Protein AF-A0A952SJK0-F1 (afdb_monomer_lite)

Radius of gyration: 21.63 Å; chains: 1; bounding box: 42×36×49 Å

Foldseek 3Di:
DDPPDADPVDGDDDDPVRVCVCVVDDDDCVVPDDDDPVCVVPPPDPPPDDDDDDDDDDDPVLVVVLCVVPPDSVVVVVVVVVVVVVD

pLDDT: mean 81.63, std 13.11, range [35.53, 96.5]

Sequence (87 aa):
MTRYRQDPKHPRRLTPTEARRLDAAPLDYSDIPPLGDEFFTEATETWPPMKQQLTIRLDVDVLTWLKASGRGYQTRINRILRAAMES

Structure (mmCIF, N/CA/C/O backbone):
data_AF-A0A952SJK0-F1
#
_entry.id   AF-A0A952SJK0-F1
#
loop_
_atom_site.group_PDB
_atom_site.id
_atom_site.type_symbol
_atom_site.label_atom_id
_atom_site.label_alt_id
_atom_site.label_comp_id
_atom_site.label_asym_id
_atom_site.label_entity_id
_atom_site.label_seq_id
_atom_site.pdbx_PDB_ins_code
_atom_site.Cartn_x
_atom_site.Cartn_y
_atom_site.Cartn_z
_atom_site.occupancy
_atom_site.B_iso_or_equiv
_atom_site.auth_seq_id
_atom_site.auth_comp_id
_atom_site.auth_asym_id
_atom_site.auth_atom_id
_atom_site.pdbx_PDB_model_num
ATOM 1 N N . MET A 1 1 ? 6.840 -13.819 1.602 1.00 35.53 1 MET A N 1
ATOM 2 C CA . MET A 1 1 ? 7.075 -13.040 0.367 1.00 35.53 1 MET A CA 1
ATOM 3 C C . MET A 1 1 ? 8.369 -12.258 0.546 1.00 35.53 1 MET A C 1
ATOM 5 O O . MET A 1 1 ? 8.400 -11.297 1.309 1.00 35.53 1 MET A O 1
ATOM 9 N N . THR A 1 2 ? 9.465 -12.750 -0.027 1.00 39.50 2 THR A N 1
ATOM 10 C CA . THR A 1 2 ? 10.791 -12.126 0.085 1.00 39.50 2 THR A CA 1
ATOM 11 C C . THR A 1 2 ? 10.747 -10.778 -0.626 1.00 39.50 2 THR A C 1
ATOM 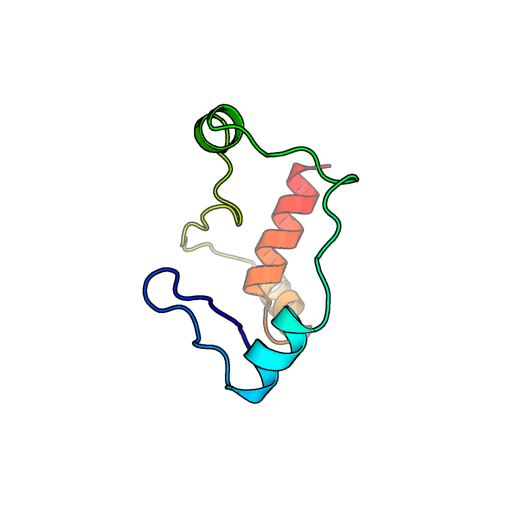13 O O . THR A 1 2 ? 10.450 -10.725 -1.816 1.00 39.50 2 THR A O 1
ATOM 16 N N . ARG A 1 3 ? 10.985 -9.673 0.092 1.00 42.84 3 ARG A N 1
ATOM 17 C CA . ARG A 1 3 ? 11.136 -8.354 -0.538 1.00 42.84 3 ARG A CA 1
ATOM 18 C C . ARG A 1 3 ? 12.459 -8.353 -1.291 1.00 42.84 3 ARG A C 1
ATOM 20 O O . ARG A 1 3 ? 13.498 -8.076 -0.701 1.00 42.84 3 ARG A O 1
ATOM 27 N N . TYR A 1 4 ? 12.419 -8.715 -2.566 1.00 52.72 4 TYR A N 1
ATOM 28 C CA . TYR A 1 4 ? 13.573 -8.601 -3.441 1.00 52.72 4 TYR A CA 1
ATOM 29 C C . TYR A 1 4 ? 13.796 -7.113 -3.732 1.00 52.72 4 TYR A C 1
ATOM 31 O O . TYR A 1 4 ? 13.090 -6.507 -4.533 1.00 52.72 4 TYR A O 1
ATOM 39 N N . ARG A 1 5 ? 14.714 -6.496 -2.987 1.00 55.56 5 ARG A N 1
ATOM 40 C CA . ARG A 1 5 ? 15.223 -5.154 -3.272 1.00 55.56 5 ARG A CA 1
ATOM 41 C C . ARG A 1 5 ? 16.525 -5.356 -4.038 1.00 55.56 5 ARG A C 1
ATOM 43 O O . ARG A 1 5 ? 17.518 -5.736 -3.427 1.00 55.56 5 ARG A O 1
ATOM 50 N N . GLN A 1 6 ? 16.500 -5.170 -5.355 1.00 63.62 6 GLN A N 1
ATOM 51 C CA . GLN A 1 6 ? 17.735 -5.119 -6.134 1.00 63.62 6 GLN A CA 1
ATOM 52 C C . GLN A 1 6 ? 18.524 -3.885 -5.683 1.00 63.62 6 GLN A C 1
ATOM 54 O O . GLN A 1 6 ? 17.972 -2.787 -5.664 1.00 63.62 6 GLN A O 1
ATOM 59 N N . ASP A 1 7 ? 19.774 -4.073 -5.258 1.00 70.88 7 ASP A N 1
ATOM 60 C CA . ASP A 1 7 ? 20.734 -2.978 -5.118 1.00 70.88 7 ASP A CA 1
ATOM 61 C C . ASP A 1 7 ? 21.393 -2.778 -6.491 1.00 70.88 7 ASP A C 1
ATOM 63 O O . ASP A 1 7 ? 22.147 -3.655 -6.921 1.00 70.88 7 ASP A O 1
ATOM 67 N N . PRO A 1 8 ? 21.124 -1.663 -7.196 1.00 71.19 8 PRO A N 1
ATOM 68 C CA . PRO A 1 8 ? 21.696 -1.416 -8.518 1.00 71.19 8 PRO A CA 1
ATOM 69 C C . PRO A 1 8 ? 23.225 -1.338 -8.496 1.00 71.19 8 PRO A C 1
ATOM 71 O O . PRO A 1 8 ? 23.868 -1.620 -9.503 1.00 71.19 8 PRO A O 1
ATOM 74 N N . LYS A 1 9 ? 23.818 -0.958 -7.356 1.00 77.94 9 LYS A N 1
ATOM 75 C CA . LYS A 1 9 ? 25.275 -0.831 -7.205 1.00 77.94 9 LYS A CA 1
ATOM 76 C C . LYS A 1 9 ? 25.945 -2.166 -6.882 1.00 77.94 9 LYS A C 1
ATOM 78 O O . LYS A 1 9 ? 27.136 -2.321 -7.132 1.00 77.94 9 LYS A O 1
ATOM 83 N N . HIS A 1 10 ? 25.184 -3.131 -6.367 1.00 80.88 10 HIS A N 1
ATOM 84 C CA . HIS A 1 10 ? 25.675 -4.460 -6.006 1.00 80.88 10 HIS A CA 1
ATOM 85 C C . HIS A 1 10 ? 24.701 -5.540 -6.492 1.00 80.88 10 HIS A C 1
ATOM 87 O O . HIS A 1 10 ? 24.037 -6.198 -5.682 1.00 80.88 10 HIS A O 1
ATOM 93 N N . PRO A 1 11 ? 24.593 -5.741 -7.818 1.00 81.06 11 PRO A N 1
ATOM 94 C CA . PRO A 1 11 ? 23.730 -6.775 -8.355 1.00 81.06 11 PRO A CA 1
ATOM 95 C C . PRO A 1 11 ? 24.201 -8.152 -7.884 1.00 81.06 11 PRO A C 1
ATOM 97 O O . PRO A 1 11 ? 25.399 -8.427 -7.746 1.00 81.06 11 PRO A O 1
ATOM 100 N N . ARG A 1 12 ? 23.240 -9.050 -7.649 1.00 84.75 12 ARG A N 1
ATOM 101 C CA . ARG A 1 12 ? 23.540 -10.448 -7.338 1.00 84.75 12 ARG A CA 1
ATOM 102 C C . ARG A 1 12 ? 24.357 -11.047 -8.486 1.00 84.75 12 ARG A C 1
ATOM 104 O O . ARG A 1 12 ? 23.934 -11.000 -9.637 1.00 84.75 12 ARG A O 1
ATOM 111 N N . ARG A 1 13 ? 25.482 -11.682 -8.156 1.00 84.75 13 ARG A N 1
ATOM 112 C CA . ARG A 1 13 ? 26.256 -12.474 -9.117 1.00 84.75 13 ARG A CA 1
ATOM 113 C C . ARG A 1 13 ? 25.577 -13.820 -9.366 1.00 84.75 13 ARG A C 1
ATOM 115 O O . ARG A 1 13 ? 25.099 -14.460 -8.426 1.00 84.75 13 ARG A O 1
ATOM 122 N N . LEU A 1 14 ? 25.543 -14.228 -10.631 1.00 85.56 14 LEU A N 1
ATOM 123 C CA . LEU A 1 14 ? 25.056 -15.543 -11.037 1.00 85.56 14 LEU A CA 1
ATOM 124 C C . LEU A 1 14 ? 25.982 -16.638 -10.503 1.00 85.56 14 LEU A C 1
ATOM 126 O O . LEU A 1 14 ? 27.198 -16.449 -10.405 1.00 85.56 14 LEU A O 1
ATOM 130 N N . THR A 1 15 ? 25.411 -17.793 -10.170 1.00 90.19 15 THR A N 1
ATOM 131 C CA . THR A 1 15 ? 26.208 -18.997 -9.921 1.00 90.19 15 THR A CA 1
ATOM 132 C C . THR A 1 15 ? 26.717 -19.581 -11.248 1.00 90.19 15 THR A C 1
ATOM 134 O O . THR A 1 15 ? 26.128 -19.328 -12.303 1.00 90.19 15 THR A O 1
ATOM 137 N N . PRO A 1 16 ? 27.775 -20.413 -11.236 1.00 87.31 16 PRO A N 1
ATOM 138 C CA . PRO A 1 16 ? 28.284 -21.047 -12.457 1.00 87.31 16 PRO A CA 1
ATOM 139 C C . PRO A 1 16 ? 27.232 -21.884 -13.204 1.00 87.31 16 PRO A C 1
ATOM 141 O O . PRO A 1 16 ? 27.233 -21.950 -14.431 1.00 87.31 16 PRO A O 1
ATOM 144 N N . THR A 1 17 ? 26.305 -22.511 -12.475 1.00 87.38 17 THR A N 1
ATOM 145 C CA . THR A 1 17 ? 25.194 -23.277 -13.055 1.00 87.38 17 THR A CA 1
ATOM 146 C C . THR A 1 17 ? 24.126 -22.387 -13.685 1.00 87.38 17 THR A C 1
ATOM 148 O O . THR A 1 17 ? 23.545 -22.779 -14.694 1.00 87.38 17 THR A O 1
ATOM 151 N N . GLU A 1 18 ? 23.866 -21.204 -13.124 1.00 85.56 18 GLU A N 1
ATOM 152 C CA . GLU A 1 18 ? 22.945 -20.215 -13.700 1.00 85.56 18 GLU A CA 1
ATOM 153 C C . GLU A 1 18 ? 23.522 -19.588 -14.975 1.00 85.56 18 GLU A C 1
ATOM 155 O O . GLU A 1 18 ? 22.815 -19.510 -15.976 1.00 85.56 18 GLU A O 1
ATOM 160 N N . ALA A 1 19 ? 24.809 -19.225 -14.973 1.00 84.25 19 ALA A N 1
ATOM 161 C CA . ALA A 1 19 ? 25.490 -18.683 -16.151 1.00 84.25 19 ALA A CA 1
ATOM 162 C C . ALA A 1 19 ? 25.451 -19.666 -17.333 1.00 84.25 19 ALA A C 1
ATOM 164 O O . ALA A 1 19 ? 25.009 -19.317 -18.423 1.00 84.25 19 ALA A O 1
ATOM 165 N N . ARG A 1 20 ? 25.768 -20.944 -17.083 1.00 84.31 20 ARG A N 1
ATOM 166 C CA . ARG A 1 20 ? 25.733 -21.989 -18.118 1.00 84.31 20 ARG A CA 1
ATOM 167 C C . ARG A 1 20 ? 24.347 -22.187 -18.748 1.00 84.31 20 ARG A C 1
ATOM 169 O O . ARG A 1 20 ? 24.262 -22.629 -19.888 1.00 84.31 20 ARG A O 1
ATOM 176 N N . ARG A 1 21 ? 23.259 -21.911 -18.017 1.00 81.88 21 ARG A N 1
ATOM 177 C CA . ARG A 1 21 ? 21.894 -21.979 -18.572 1.00 81.88 21 ARG A CA 1
ATOM 178 C C . ARG A 1 21 ? 21.596 -20.814 -19.506 1.00 81.88 21 ARG A C 1
ATOM 180 O O . ARG A 1 21 ? 20.868 -21.017 -20.468 1.00 81.88 21 ARG A O 1
ATOM 187 N N . LEU A 1 22 ? 22.135 -19.632 -19.216 1.00 78.75 22 LEU A N 1
ATOM 188 C CA . LEU A 1 22 ? 21.971 -18.454 -20.063 1.00 78.75 22 LEU A CA 1
ATOM 189 C C . LEU A 1 22 ? 22.728 -18.616 -21.389 1.00 78.75 22 LEU A C 1
ATOM 191 O O . LEU A 1 22 ? 22.199 -18.264 -22.433 1.00 78.75 22 LEU A O 1
ATOM 195 N N . ASP A 1 23 ? 23.909 -19.238 -21.350 1.00 78.44 23 ASP A N 1
ATOM 196 C CA . ASP A 1 23 ? 24.743 -19.478 -22.538 1.00 78.44 23 ASP A CA 1
ATOM 197 C C . ASP A 1 23 ? 24.247 -20.635 -23.428 1.00 78.44 23 ASP A C 1
ATOM 199 O O . ASP A 1 23 ? 24.787 -20.873 -24.507 1.00 78.44 23 ASP A O 1
ATOM 203 N N . ALA A 1 24 ? 23.247 -21.402 -22.979 1.00 77.12 24 ALA A N 1
ATOM 204 C CA . ALA A 1 24 ? 22.824 -22.627 -23.657 1.00 77.12 24 ALA A CA 1
ATOM 205 C C . ALA A 1 24 ? 22.109 -22.380 -24.999 1.00 77.12 24 ALA A C 1
ATOM 207 O O . ALA A 1 24 ? 22.058 -23.293 -25.824 1.00 77.12 24 ALA A O 1
ATOM 208 N N . ALA A 1 25 ? 21.555 -21.184 -25.221 1.00 81.25 25 ALA A N 1
ATOM 209 C CA . ALA A 1 25 ? 20.905 -20.807 -26.473 1.00 81.25 25 ALA A CA 1
ATOM 210 C C . ALA A 1 25 ? 20.920 -19.279 -26.675 1.00 81.25 25 ALA A C 1
ATOM 212 O O . ALA A 1 25 ? 20.787 -18.542 -25.697 1.00 81.25 25 ALA A O 1
ATOM 213 N N . PRO A 1 26 ? 21.038 -18.789 -27.924 1.00 81.88 26 PRO A N 1
ATOM 214 C CA . PRO A 1 26 ? 20.870 -17.371 -28.215 1.00 81.88 26 PRO A CA 1
ATOM 215 C C . PRO A 1 26 ? 19.426 -16.937 -27.929 1.00 81.88 26 PRO A C 1
ATOM 217 O O . PRO A 1 26 ? 18.475 -17.629 -28.291 1.00 81.88 26 PRO A O 1
ATOM 220 N N . LEU A 1 27 ? 19.277 -15.785 -27.276 1.00 82.81 27 LEU A N 1
ATOM 221 C CA . LEU A 1 27 ? 17.982 -15.147 -27.054 1.00 82.81 27 LEU A CA 1
ATOM 222 C C . LEU A 1 27 ? 17.547 -14.432 -28.339 1.00 82.81 27 LEU A C 1
ATOM 224 O O . LEU A 1 27 ? 18.324 -13.677 -28.925 1.00 82.81 27 LEU A O 1
ATOM 228 N N . ASP A 1 28 ? 16.317 -14.692 -28.773 1.00 85.19 28 ASP A N 1
ATOM 229 C CA . ASP A 1 28 ? 15.670 -13.953 -29.855 1.00 85.19 28 ASP A CA 1
ATOM 230 C C . ASP A 1 28 ? 15.050 -12.670 -29.286 1.00 85.19 28 ASP A C 1
ATOM 232 O O . ASP A 1 28 ? 14.350 -12.717 -28.276 1.00 85.19 28 ASP A O 1
ATOM 236 N N . TYR A 1 29 ? 15.349 -11.539 -29.921 1.00 82.56 29 TYR A N 1
ATOM 237 C CA . TYR A 1 29 ? 14.852 -10.207 -29.559 1.00 82.56 29 TYR A CA 1
ATOM 238 C C . TYR A 1 29 ? 14.083 -9.553 -30.717 1.00 82.56 29 TYR A C 1
ATOM 240 O O . TYR A 1 29 ? 13.836 -8.350 -30.693 1.00 82.56 29 TYR A O 1
ATOM 248 N N . SER A 1 30 ? 13.752 -10.307 -31.771 1.00 87.75 30 SER A N 1
ATOM 249 C CA . SER A 1 30 ? 13.098 -9.773 -32.974 1.00 87.75 30 SER A CA 1
ATOM 250 C C . SER A 1 30 ? 11.707 -9.177 -32.715 1.00 87.75 30 SER A C 1
ATOM 252 O O . SER A 1 30 ? 11.242 -8.344 -33.493 1.00 87.75 30 SER A O 1
ATOM 254 N N . ASP A 1 31 ? 11.066 -9.561 -31.613 1.00 88.94 31 ASP A N 1
ATOM 255 C CA . ASP A 1 31 ? 9.761 -9.090 -31.151 1.00 88.94 31 ASP A CA 1
ATOM 256 C C . ASP A 1 31 ? 9.826 -7.822 -30.282 1.00 88.94 31 ASP A C 1
ATOM 258 O O . ASP A 1 31 ? 8.797 -7.179 -30.059 1.00 88.94 31 ASP A O 1
ATOM 262 N N . ILE A 1 32 ? 11.014 -7.437 -29.803 1.00 86.75 32 ILE A N 1
ATOM 263 C CA . ILE A 1 32 ? 11.197 -6.321 -28.869 1.00 86.75 32 ILE A CA 1
ATOM 264 C C . ILE A 1 32 ? 12.087 -5.256 -29.525 1.00 86.75 32 ILE A C 1
ATOM 266 O O . ILE A 1 32 ? 13.300 -5.450 -29.639 1.00 86.75 32 ILE A O 1
ATOM 270 N N . PRO A 1 33 ? 11.531 -4.102 -29.942 1.00 81.88 33 PRO A N 1
ATOM 271 C CA . PRO A 1 33 ? 12.339 -3.036 -30.519 1.00 81.88 33 PRO A CA 1
ATOM 272 C C . PRO A 1 33 ? 13.343 -2.491 -29.486 1.00 81.88 33 PRO A C 1
ATOM 274 O O . PRO A 1 33 ? 13.017 -2.398 -28.298 1.00 81.88 33 PRO A O 1
ATOM 277 N N . PRO A 1 34 ? 14.559 -2.102 -29.910 1.00 80.75 34 PRO A N 1
ATOM 278 C CA . PRO A 1 34 ? 15.542 -1.521 -29.008 1.00 80.75 34 PRO A CA 1
ATOM 279 C C . PRO A 1 34 ? 15.035 -0.183 -28.457 1.00 80.75 34 PRO A C 1
ATOM 281 O O . PRO A 1 34 ? 14.564 0.674 -29.204 1.00 80.75 34 PRO A O 1
ATOM 284 N N . LEU A 1 35 ? 15.151 0.006 -27.141 1.00 83.31 35 LEU A N 1
ATOM 285 C CA . LEU A 1 35 ? 14.860 1.286 -26.498 1.00 83.31 35 LEU A CA 1
ATOM 286 C C . LEU A 1 35 ? 15.998 2.266 -26.814 1.00 83.31 35 LEU A C 1
ATOM 288 O O . LEU A 1 35 ? 17.150 1.998 -26.477 1.00 83.31 35 LEU A O 1
ATOM 292 N N . GLY A 1 36 ? 15.678 3.386 -27.463 1.00 83.12 36 GLY A N 1
ATOM 293 C CA . GLY A 1 36 ? 16.631 4.469 -27.716 1.00 83.12 36 GLY A CA 1
ATOM 294 C C . GLY A 1 36 ? 16.867 5.354 -26.488 1.00 83.12 36 GLY A C 1
ATOM 295 O O . GLY A 1 36 ? 16.093 5.326 -25.530 1.00 83.12 36 GLY A O 1
ATOM 296 N N . ASP A 1 37 ? 17.905 6.189 -26.538 1.00 79.56 37 ASP A N 1
ATOM 297 C CA . ASP A 1 37 ? 18.259 7.121 -25.452 1.00 79.56 37 ASP A CA 1
ATOM 298 C C . ASP A 1 37 ? 17.126 8.115 -25.118 1.00 79.56 37 ASP A C 1
ATOM 300 O O . ASP A 1 37 ? 16.988 8.566 -23.977 1.00 79.56 37 ASP A O 1
ATOM 304 N N . GLU A 1 38 ? 16.266 8.410 -26.097 1.00 79.94 38 GLU A N 1
ATOM 305 C CA . GLU A 1 38 ? 15.077 9.256 -25.941 1.00 79.94 38 GLU A CA 1
ATOM 306 C C . GLU A 1 38 ? 14.106 8.687 -24.898 1.00 79.94 38 GLU A C 1
ATOM 308 O O . GLU A 1 38 ? 13.633 9.424 -24.035 1.00 79.94 38 GLU A O 1
ATOM 313 N N . PHE A 1 39 ? 13.912 7.361 -24.871 1.00 76.69 39 PHE A N 1
ATOM 314 C CA . PHE A 1 39 ? 13.062 6.697 -23.878 1.00 76.69 39 PHE A CA 1
ATOM 315 C C . PHE A 1 39 ? 13.545 6.969 -22.449 1.00 76.69 39 PHE A C 1
ATOM 317 O O . PHE A 1 39 ? 12.747 7.271 -21.567 1.00 76.69 39 PHE A O 1
ATOM 324 N N . PHE A 1 40 ? 14.857 6.887 -22.207 1.00 72.56 40 PHE A N 1
ATOM 325 C CA . PHE A 1 40 ? 15.433 7.116 -20.878 1.00 72.56 40 PHE A CA 1
ATOM 326 C C . PHE A 1 40 ? 15.445 8.595 -20.485 1.00 72.56 40 PHE A C 1
ATOM 328 O O . PHE A 1 40 ? 15.442 8.907 -19.295 1.00 72.56 40 PHE A O 1
ATOM 335 N N . THR A 1 41 ? 15.442 9.491 -21.471 1.00 74.31 41 THR A N 1
ATOM 336 C CA . THR A 1 41 ? 15.374 10.940 -21.256 1.00 74.31 41 THR A CA 1
ATOM 337 C C . THR A 1 41 ? 13.952 11.378 -20.904 1.00 74.31 41 THR A C 1
ATOM 339 O O . THR A 1 41 ? 13.763 12.218 -20.024 1.00 74.31 41 THR A O 1
ATOM 342 N N . GLU A 1 42 ? 12.947 10.782 -21.547 1.00 69.88 42 GLU A N 1
ATOM 343 C CA . GLU A 1 42 ? 11.530 11.053 -21.288 1.00 69.88 42 GLU A CA 1
ATOM 344 C C . GLU A 1 42 ? 10.970 10.275 -20.095 1.00 69.88 42 GLU A C 1
ATOM 346 O O . GLU A 1 42 ? 9.949 10.680 -19.534 1.00 69.88 42 GLU A O 1
ATOM 351 N N . ALA A 1 43 ? 11.635 9.192 -19.673 1.00 66.31 43 ALA A N 1
ATOM 352 C CA . ALA A 1 43 ? 11.271 8.388 -18.510 1.00 66.31 43 ALA A CA 1
ATOM 353 C C . ALA A 1 43 ? 11.339 9.218 -17.213 1.00 66.31 43 ALA A C 1
ATOM 355 O O . ALA A 1 43 ? 12.301 9.188 -16.447 1.00 66.31 43 ALA A O 1
ATOM 356 N N . THR A 1 44 ? 10.269 9.965 -16.957 1.00 59.56 44 THR A N 1
ATOM 357 C CA . THR A 1 44 ? 10.095 10.864 -15.809 1.00 59.56 44 THR A CA 1
ATOM 358 C C . THR A 1 44 ? 9.350 10.192 -14.657 1.00 59.56 44 THR A C 1
ATOM 360 O O . THR A 1 44 ? 9.356 10.690 -13.527 1.00 59.56 44 THR A O 1
ATOM 363 N N . GLU A 1 45 ? 8.720 9.042 -14.901 1.00 58.88 45 GLU A N 1
ATOM 364 C CA . GLU A 1 45 ? 7.940 8.336 -13.893 1.00 58.88 45 GL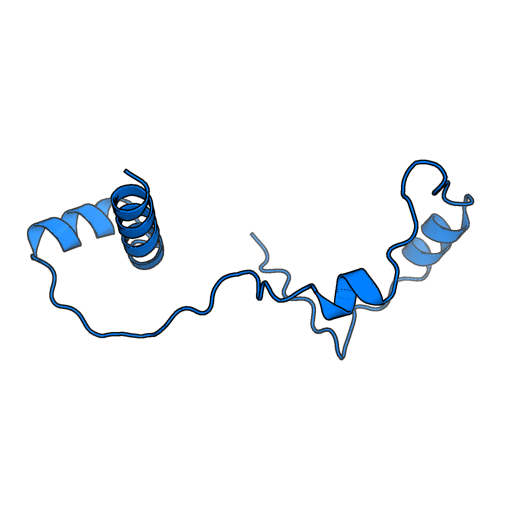U A CA 1
ATOM 365 C C . GLU A 1 45 ? 8.842 7.573 -12.920 1.00 58.88 45 GLU A C 1
ATOM 367 O O . GLU A 1 45 ? 9.240 6.426 -13.123 1.00 58.88 45 GLU A O 1
ATOM 372 N N . THR A 1 46 ? 9.124 8.209 -11.786 1.00 59.59 46 THR A N 1
ATOM 373 C CA . THR A 1 46 ? 9.621 7.508 -10.602 1.00 59.59 46 THR A CA 1
ATOM 374 C C . THR A 1 46 ? 8.508 6.617 -10.049 1.00 59.59 46 THR A C 1
ATOM 376 O O . THR A 1 46 ? 7.699 7.019 -9.212 1.00 59.59 46 THR A O 1
ATOM 379 N N . TRP A 1 47 ? 8.452 5.379 -10.541 1.00 55.78 47 TRP A N 1
ATOM 380 C CA . TRP A 1 47 ? 7.577 4.343 -10.006 1.00 55.78 47 TRP A CA 1
ATOM 381 C C . TRP A 1 47 ? 8.318 3.495 -8.957 1.00 55.78 47 TRP A C 1
ATOM 383 O O . TRP A 1 47 ? 9.408 2.988 -9.228 1.00 55.78 47 TRP A O 1
ATOM 393 N N . PRO A 1 48 ? 7.747 3.280 -7.756 1.00 66.25 48 PRO A N 1
ATOM 394 C CA . PRO A 1 48 ? 6.447 3.760 -7.292 1.00 66.25 48 PRO A CA 1
ATOM 395 C C . PRO A 1 48 ? 6.474 5.245 -6.889 1.00 66.25 48 PRO A C 1
ATOM 397 O O . PRO A 1 48 ? 7.510 5.717 -6.417 1.00 66.25 48 PRO A O 1
ATOM 400 N N . PRO A 1 49 ? 5.323 5.946 -6.948 1.00 72.56 49 PRO A N 1
ATOM 401 C CA . PRO A 1 49 ? 5.230 7.348 -6.565 1.00 72.56 49 PRO A CA 1
ATOM 402 C C . PRO A 1 49 ? 5.784 7.572 -5.159 1.00 72.56 49 PRO A C 1
ATOM 404 O O . PRO A 1 49 ? 5.534 6.779 -4.232 1.00 72.56 49 PRO A O 1
ATOM 407 N N . MET A 1 50 ? 6.524 8.671 -5.006 1.00 80.81 50 MET A N 1
ATOM 408 C CA . MET A 1 50 ? 7.093 9.081 -3.727 1.00 80.81 50 MET A CA 1
ATOM 409 C C . MET A 1 50 ? 5.978 9.231 -2.690 1.00 80.81 50 MET A C 1
ATOM 411 O O . MET A 1 50 ? 5.002 9.952 -2.888 1.00 80.81 50 MET A O 1
ATOM 415 N N . LYS A 1 51 ? 6.115 8.523 -1.566 1.00 84.25 51 LYS A N 1
ATOM 416 C CA . LYS A 1 51 ? 5.187 8.636 -0.437 1.00 84.25 51 LYS A CA 1
ATOM 417 C C . LYS A 1 51 ? 5.726 9.679 0.528 1.00 84.25 51 LYS A C 1
ATOM 419 O O . LYS A 1 51 ? 6.867 9.564 0.966 1.00 84.25 51 LYS A O 1
ATOM 424 N N . GLN A 1 52 ? 4.900 10.651 0.891 1.00 86.06 52 GLN A N 1
ATOM 425 C CA . GLN A 1 52 ? 5.222 11.607 1.944 1.00 86.06 52 GLN A CA 1
ATOM 426 C C . GLN A 1 52 ? 4.680 11.097 3.282 1.00 86.06 52 GLN A C 1
ATOM 428 O O . GLN A 1 52 ? 3.538 10.644 3.369 1.00 86.06 52 GLN A O 1
ATOM 433 N N . GLN A 1 53 ? 5.515 11.134 4.321 1.00 88.81 53 GLN A N 1
ATOM 434 C CA . GLN A 1 53 ? 5.084 10.816 5.678 1.00 88.81 53 GLN A CA 1
ATOM 435 C C . GLN A 1 53 ? 4.384 12.037 6.273 1.00 88.81 53 GLN A C 1
ATOM 437 O O . GLN A 1 53 ? 4.969 13.113 6.355 1.00 88.81 53 GLN A O 1
ATOM 442 N N . LEU A 1 54 ? 3.143 11.851 6.707 1.00 88.88 54 LEU A N 1
ATOM 443 C CA . LEU A 1 54 ? 2.319 12.892 7.309 1.00 88.88 54 LEU A CA 1
ATOM 444 C C . LEU A 1 54 ? 1.546 12.330 8.504 1.00 88.88 54 LEU A C 1
ATOM 446 O O . LEU A 1 54 ? 1.212 11.143 8.537 1.00 88.88 54 LEU A O 1
ATOM 450 N N . THR A 1 55 ? 1.263 13.188 9.483 1.00 92.12 55 THR A N 1
ATOM 451 C CA . THR A 1 55 ? 0.476 12.838 10.671 1.00 92.12 55 THR A CA 1
ATOM 452 C C . THR A 1 55 ? -0.943 13.363 10.496 1.00 92.12 55 THR A C 1
ATOM 454 O O . THR A 1 55 ? -1.148 14.572 10.440 1.00 92.12 55 THR A O 1
ATOM 457 N N . ILE A 1 56 ? -1.924 12.462 10.433 1.00 90.94 56 ILE A N 1
ATOM 458 C CA . ILE A 1 56 ? -3.356 12.793 10.356 1.00 90.94 56 ILE A CA 1
ATOM 459 C C . ILE A 1 56 ? -4.114 12.203 11.538 1.00 90.94 56 ILE A C 1
ATOM 461 O O . ILE A 1 56 ? -3.706 11.192 12.113 1.00 90.94 56 ILE A O 1
ATOM 465 N N . ARG A 1 57 ? -5.239 12.832 11.878 1.00 93.75 57 ARG A N 1
ATOM 466 C CA . ARG A 1 57 ? -6.223 12.276 12.807 1.00 93.75 57 ARG A CA 1
ATOM 467 C C . ARG A 1 57 ? -7.292 11.544 12.000 1.00 93.75 57 ARG A C 1
ATOM 469 O O . ARG A 1 57 ? -7.739 12.052 10.980 1.00 93.75 57 ARG A O 1
ATOM 476 N N . LEU A 1 58 ? -7.652 10.352 12.456 1.00 92.19 58 LEU A N 1
ATOM 477 C CA . LEU A 1 58 ? -8.738 9.539 11.920 1.00 92.19 58 LEU A CA 1
ATOM 478 C C . LEU A 1 58 ? -9.666 9.190 13.076 1.00 92.19 58 LEU A C 1
ATOM 480 O O . LEU A 1 58 ? -9.189 9.022 14.204 1.00 92.19 58 LEU A O 1
ATOM 484 N N . ASP A 1 59 ? -10.951 9.042 12.781 1.00 96.38 59 ASP A N 1
ATOM 485 C CA . ASP A 1 59 ? -11.920 8.596 13.772 1.00 96.38 59 ASP A CA 1
ATOM 486 C C . ASP A 1 59 ? -11.581 7.189 14.284 1.00 96.38 59 ASP A C 1
ATOM 488 O O . ASP A 1 59 ? -10.960 6.356 13.605 1.00 96.38 59 ASP A O 1
ATOM 492 N N . VAL A 1 60 ? -11.938 6.943 15.545 1.00 96.44 60 VAL A N 1
ATOM 493 C CA . VAL A 1 60 ? -11.540 5.732 16.278 1.00 96.44 60 VAL A CA 1
ATOM 494 C C . VAL A 1 60 ? -12.148 4.477 15.652 1.00 96.44 60 VAL A C 1
ATOM 496 O O . VAL A 1 60 ? -11.481 3.443 15.551 1.00 96.44 60 VAL A O 1
ATOM 499 N N . ASP A 1 61 ? -13.395 4.564 15.209 1.00 96.50 61 ASP A N 1
ATOM 500 C CA . ASP A 1 61 ? -14.134 3.504 14.528 1.00 96.50 61 ASP A CA 1
ATOM 501 C C . ASP A 1 61 ? -13.520 3.168 13.159 1.00 96.50 61 ASP A C 1
ATOM 503 O O . ASP A 1 61 ? -13.251 1.996 12.882 1.00 96.50 61 ASP A O 1
ATOM 507 N N . VAL A 1 62 ? -13.173 4.179 12.357 1.00 94.12 62 VAL A N 1
ATOM 508 C CA . VAL A 1 62 ? -12.494 4.016 11.063 1.00 94.12 62 VAL A CA 1
ATOM 509 C C . VAL A 1 62 ? -11.143 3.328 11.250 1.00 94.12 62 VAL A C 1
ATOM 511 O O . VAL A 1 62 ? -10.818 2.369 10.541 1.00 94.12 62 VAL A O 1
ATOM 514 N N . LEU A 1 63 ? -10.354 3.766 12.236 1.00 93.75 63 LEU A N 1
ATOM 515 C CA . LEU A 1 63 ? -9.067 3.140 12.538 1.00 93.75 63 LEU A CA 1
ATOM 516 C C . LEU A 1 63 ? -9.234 1.688 13.008 1.00 93.75 63 LEU A C 1
ATOM 518 O O . LEU A 1 63 ? -8.417 0.830 12.659 1.00 93.75 63 LEU A O 1
ATOM 522 N N . THR A 1 64 ? -10.279 1.411 13.785 1.00 95.19 64 THR A N 1
ATOM 523 C CA . THR A 1 64 ? -10.591 0.068 14.287 1.00 95.19 64 THR A CA 1
ATOM 524 C C . THR A 1 64 ? -10.976 -0.861 13.141 1.00 95.19 64 THR A C 1
ATOM 526 O O . THR A 1 64 ? -10.394 -1.939 13.008 1.00 95.19 64 THR A O 1
ATOM 529 N N . TRP A 1 65 ? -11.859 -0.414 12.247 1.00 94.69 65 TRP A N 1
ATOM 530 C CA . TRP A 1 65 ? -12.249 -1.149 11.044 1.00 94.69 65 TRP A CA 1
ATOM 531 C C . TRP A 1 65 ? -11.052 -1.433 10.120 1.00 94.69 65 TRP A C 1
ATOM 533 O O . TRP A 1 65 ? -10.846 -2.570 9.685 1.00 94.69 65 TRP A O 1
ATOM 543 N N . LEU A 1 66 ? -10.192 -0.437 9.885 1.00 93.88 66 LEU A N 1
ATOM 544 C CA . LEU A 1 66 ? -8.987 -0.595 9.064 1.00 93.88 66 LEU A CA 1
ATOM 545 C C . LEU A 1 66 ? -8.000 -1.614 9.653 1.00 93.88 66 LEU A C 1
ATOM 547 O O . LEU A 1 66 ? -7.395 -2.394 8.907 1.00 93.88 66 LEU A O 1
ATOM 551 N N . LYS A 1 67 ? -7.829 -1.613 10.981 1.00 93.38 67 LYS A N 1
ATOM 552 C CA . LYS A 1 67 ? -6.962 -2.560 11.699 1.00 93.38 67 LYS A CA 1
ATOM 553 C C . LYS A 1 67 ? -7.560 -3.964 11.786 1.00 93.38 67 LYS A C 1
ATOM 555 O O . LYS A 1 67 ? -6.790 -4.924 11.819 1.00 93.38 67 LYS A O 1
ATOM 560 N N . ALA A 1 68 ? -8.888 -4.101 11.780 1.00 93.81 68 ALA A N 1
ATOM 561 C CA . ALA A 1 68 ? -9.570 -5.393 11.874 1.00 93.81 68 ALA A CA 1
ATOM 562 C C . ALA A 1 68 ? -9.168 -6.354 10.742 1.00 93.81 68 ALA A C 1
ATOM 564 O O . ALA A 1 68 ? -9.046 -7.554 10.959 1.00 93.81 68 ALA A O 1
ATOM 565 N N . SER A 1 69 ? -8.860 -5.833 9.550 1.00 85.44 69 SER A N 1
ATOM 566 C CA . SER A 1 69 ? -8.367 -6.637 8.419 1.00 85.44 69 SER A CA 1
ATOM 567 C C . SER A 1 69 ? -6.832 -6.798 8.389 1.00 85.44 69 SER A C 1
ATOM 569 O O . SER A 1 69 ? -6.231 -6.986 7.328 1.00 85.44 69 SER A O 1
ATOM 571 N N . GLY A 1 70 ? -6.180 -6.718 9.553 1.00 87.19 70 GLY A N 1
ATOM 572 C CA . GLY A 1 70 ? -4.800 -7.151 9.779 1.00 87.19 70 GLY A CA 1
ATOM 573 C C . GLY A 1 70 ? -3.701 -6.164 9.366 1.00 87.19 70 GLY A C 1
ATOM 574 O O . GLY A 1 70 ? -3.903 -4.957 9.209 1.00 87.19 70 GLY A O 1
ATOM 575 N N . ARG A 1 71 ? -2.477 -6.694 9.217 1.00 87.75 71 ARG A N 1
ATOM 576 C CA . ARG A 1 71 ? -1.279 -5.915 8.858 1.00 87.75 71 ARG A CA 1
ATOM 577 C C . ARG A 1 71 ? -1.486 -5.193 7.519 1.00 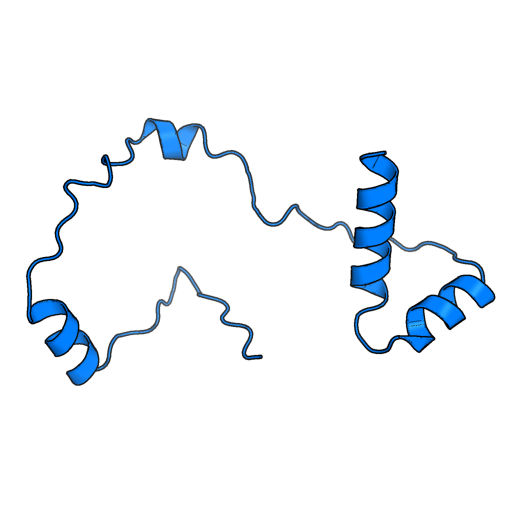87.75 71 ARG A C 1
ATOM 579 O O . ARG A 1 71 ? -2.019 -5.762 6.574 1.00 87.75 71 ARG A O 1
ATOM 586 N N . GLY A 1 72 ? -0.997 -3.954 7.424 1.00 89.06 72 GLY A N 1
ATOM 587 C CA . GLY A 1 72 ? -1.033 -3.169 6.182 1.00 89.06 72 GLY A CA 1
ATOM 588 C C . GLY A 1 72 ? -2.151 -2.128 6.103 1.00 89.06 72 GLY A C 1
ATOM 589 O O . GLY A 1 72 ? -2.369 -1.564 5.034 1.00 89.06 72 GLY A O 1
ATOM 590 N N . TYR A 1 73 ? -2.825 -1.825 7.217 1.00 92.19 73 TYR A N 1
ATOM 591 C CA . TYR A 1 73 ? -3.876 -0.803 7.267 1.00 92.19 73 TYR A CA 1
ATOM 592 C C . TYR A 1 73 ? -3.425 0.564 6.704 1.00 92.19 73 TYR A C 1
ATOM 594 O O . TYR A 1 73 ? -4.177 1.187 5.969 1.00 92.19 73 TYR A O 1
ATOM 602 N N . GLN A 1 74 ? -2.172 0.986 6.929 1.00 89.06 74 GLN A N 1
ATOM 603 C CA . GLN A 1 74 ? -1.610 2.223 6.351 1.00 89.06 74 GLN A CA 1
ATOM 604 C C . GLN A 1 74 ? -1.554 2.199 4.816 1.00 89.06 74 GLN A C 1
ATOM 606 O O . GLN A 1 74 ? -1.877 3.180 4.153 1.00 89.06 74 GLN A O 1
ATOM 611 N N . THR A 1 75 ? -1.180 1.062 4.226 1.00 90.06 75 THR A N 1
ATOM 612 C CA . THR A 1 75 ? -1.201 0.886 2.766 1.00 90.06 75 THR A CA 1
ATOM 613 C C . THR A 1 75 ? -2.632 0.908 2.236 1.00 90.06 75 THR A C 1
ATOM 615 O O . THR A 1 75 ? -2.888 1.448 1.162 1.00 90.06 75 THR A O 1
ATOM 618 N N . ARG A 1 76 ? -3.570 0.354 3.010 1.00 91.62 76 ARG A N 1
ATOM 619 C CA . ARG A 1 76 ? -4.993 0.322 2.670 1.00 91.62 76 ARG A CA 1
ATOM 620 C C . ARG A 1 76 ? -5.624 1.715 2.696 1.00 91.62 76 ARG A C 1
ATOM 622 O O . ARG A 1 76 ? -6.384 2.008 1.783 1.00 91.62 76 ARG A O 1
ATOM 629 N N . ILE A 1 77 ? -5.240 2.571 3.650 1.00 92.75 77 ILE A N 1
ATOM 630 C CA . ILE A 1 77 ? -5.621 3.996 3.676 1.00 92.75 77 ILE A CA 1
ATOM 631 C C . ILE A 1 77 ? -5.261 4.652 2.342 1.00 92.75 77 ILE A C 1
ATOM 633 O O . ILE A 1 77 ? -6.134 5.173 1.660 1.00 92.75 77 ILE A O 1
ATOM 637 N N . ASN A 1 78 ? -3.998 4.549 1.919 1.00 91.00 78 ASN A N 1
ATOM 638 C CA . ASN A 1 78 ? -3.558 5.157 0.663 1.00 91.00 78 ASN A CA 1
ATOM 639 C C . ASN A 1 78 ? -4.314 4.606 -0.561 1.00 91.00 78 ASN A C 1
ATOM 641 O O . ASN A 1 78 ? -4.611 5.353 -1.485 1.00 91.00 78 ASN A O 1
ATOM 645 N N . ARG A 1 79 ? -4.649 3.309 -0.571 1.00 91.00 79 ARG A N 1
ATOM 646 C CA . ARG A 1 79 ? -5.439 2.699 -1.653 1.00 91.00 79 ARG A CA 1
ATOM 647 C C . ARG A 1 79 ? -6.870 3.241 -1.710 1.00 91.00 79 ARG A C 1
ATOM 649 O O . ARG A 1 79 ? -7.361 3.491 -2.801 1.00 91.00 79 ARG A O 1
ATOM 656 N N . ILE A 1 80 ? -7.524 3.405 -0.559 1.00 92.75 80 ILE A N 1
ATOM 657 C CA . ILE A 1 80 ? -8.881 3.969 -0.479 1.00 92.75 80 ILE A CA 1
ATOM 658 C C . ILE A 1 80 ? -8.876 5.415 -0.982 1.00 92.75 80 ILE A C 1
ATOM 660 O O . ILE A 1 80 ? -9.714 5.773 -1.798 1.00 92.75 80 ILE A O 1
ATOM 664 N N . LEU A 1 81 ? -7.896 6.216 -0.550 1.00 92.06 81 LEU A N 1
ATOM 665 C CA . LEU A 1 81 ? -7.763 7.606 -0.988 1.00 92.06 81 LEU A CA 1
ATOM 666 C C . LEU A 1 81 ? -7.535 7.715 -2.502 1.00 92.06 81 LEU A C 1
ATOM 668 O O . LEU A 1 81 ? -8.161 8.548 -3.139 1.00 92.06 81 LEU A O 1
ATOM 672 N N . ARG A 1 82 ? -6.699 6.845 -3.089 1.00 91.25 82 ARG A N 1
ATOM 673 C CA . ARG A 1 82 ? -6.506 6.775 -4.551 1.00 91.25 82 ARG A CA 1
ATOM 674 C C . ARG A 1 82 ? -7.809 6.474 -5.287 1.00 91.25 82 ARG A C 1
ATOM 676 O O . ARG A 1 82 ? -8.168 7.213 -6.190 1.00 91.25 82 ARG A O 1
ATOM 683 N N . ALA A 1 83 ? -8.533 5.442 -4.852 1.00 92.56 83 ALA A N 1
ATOM 684 C CA . ALA A 1 83 ? -9.798 5.061 -5.475 1.00 92.56 83 ALA A CA 1
ATOM 685 C C . ALA A 1 83 ? -10.849 6.184 -5.412 1.00 92.56 83 ALA A C 1
ATOM 687 O O . ALA A 1 83 ? -11.612 6.341 -6.352 1.00 92.56 83 ALA A O 1
ATOM 688 N N . ALA A 1 84 ? -10.863 6.973 -4.332 1.00 93.12 84 ALA A N 1
ATOM 689 C CA . ALA A 1 84 ? -11.752 8.127 -4.188 1.00 93.12 84 ALA A CA 1
ATOM 690 C C . ALA A 1 84 ? -11.307 9.364 -4.995 1.00 93.12 84 ALA A C 1
ATOM 692 O O . ALA A 1 84 ? -12.119 10.240 -5.254 1.00 93.12 84 ALA A O 1
ATOM 693 N N . MET A 1 85 ? -10.024 9.477 -5.358 1.00 92.56 85 MET A N 1
ATOM 694 C CA . MET A 1 85 ? -9.536 10.544 -6.244 1.00 92.56 85 MET A CA 1
ATOM 695 C C . MET A 1 85 ? -9.834 10.262 -7.721 1.00 92.56 85 MET A C 1
ATOM 697 O O . MET A 1 85 ? -9.919 11.195 -8.510 1.00 92.56 85 MET A O 1
ATOM 701 N N . GLU A 1 86 ? -9.907 8.984 -8.091 1.00 87.75 86 GLU A N 1
ATOM 702 C CA . GLU A 1 86 ? -10.120 8.512 -9.466 1.00 87.75 86 GLU A CA 1
ATOM 703 C C . GLU A 1 86 ? -11.612 8.319 -9.813 1.00 87.75 86 GLU A C 1
ATOM 705 O O . GLU A 1 86 ? -11.927 7.989 -10.955 1.00 87.75 86 GLU A O 1
ATOM 710 N N . SER A 1 87 ? -12.514 8.509 -8.841 1.00 66.50 87 SER A N 1
ATOM 711 C CA . SER A 1 87 ? -13.979 8.467 -8.989 1.00 66.50 87 SER A CA 1
ATOM 712 C C . SER A 1 87 ? -14.574 9.847 -9.226 1.00 66.50 87 SER A C 1
ATOM 714 O O . SER A 1 87 ? -15.451 9.961 -10.108 1.00 66.50 87 SER A O 1
#

Secondary st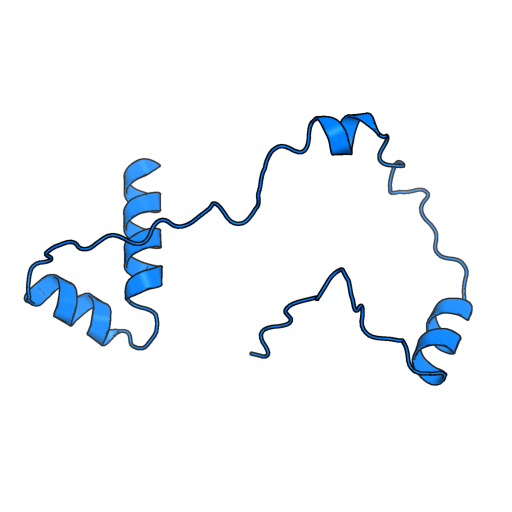ructure (DSSP, 8-state):
-------TTSPPPPPHHHHHHHTTSPPP-TTSPPPPHHHHHH----SSPPPPP------HHHHHHHHHT-TTHHHHHHHHHHHHH--

=== Feature glossary ===
Reading guide. The protein is described through the following features:

Foldseek 3Di. A 3Di character summarizes, for each residue, the relative orientation of the Cα frame of its nearest spatial neighbor. Because it encodes fold topology rather than chemistry, 3Di alignments detect remote structural similarity that sequence alignment misses.

Contact-map, Ramachandran, and PAE plots. Plot images: a contact map (which residues are close in 3D, as an N×N binary image), a Ramachandran scatter (backbone torsion angles, revealing secondary-structure composition at a glance), and — for AlphaFold structures — a PAE heatmap (pairwise prediction confidence).

Radius of gyration, Cα contacts, bounding box. Radius of gyration (Rg) is the root-mean-square distance of Cα atoms from their centroid — a single number for overall size and compactness. A globular domain of N residues has Rg ≈ 2.2·N^0.38 Å; an extended or disordered chain has a much larger Rg. The Cα contact count is the number of residue pairs whose Cα atoms are within 8 Å and are more than four positions apart in sequence — a standard proxy for tertiary packing density. The bounding box is the smallest axis-aligned box enclosing all Cα atoms.

Secondary structure (8-state, DSSP). Eight-state secondary structure (DSSP): H is the canonical α-helix, G the tighter 3₁₀-helix, I the wider π-helix; E/B are β-structure, T and S are turns and bends, and '-' is everything else. DSSP derives these from the pattern of main-chain N–H···O=C hydrogen bonds, not from the sequence.

B-factor. B-factor (Debye–Waller factor) reflects atomic displacement in the crystal lattice. It is an experimental observable (units Å²), not a prediction; low values mean the atom is pinned down, high values mean it moves or is heterogeneous across the crystal.

pLDDT. pLDDT is the predicted lDDT-Cα score: AlphaFold's confidence that the local environment of each residue (all inter-atomic distances within 15 Å) is correctly placed. It is a per-residue number between 0 and 100, with higher meaning more reliable.

Nearest PDB structures. Nearest PDB neighbors are the top structural matches found by Foldseek when searching this structure against the entire Protein Data Bank. Each hit reports a TM-score (0 to 1; >0.5 almost always implies the same fold) and an E-value. These are *structural* homologs — they may share no detectable sequence similarity.

Solvent-accessible surface area. Accessible surface area quantifies burial. A residue with SASA ne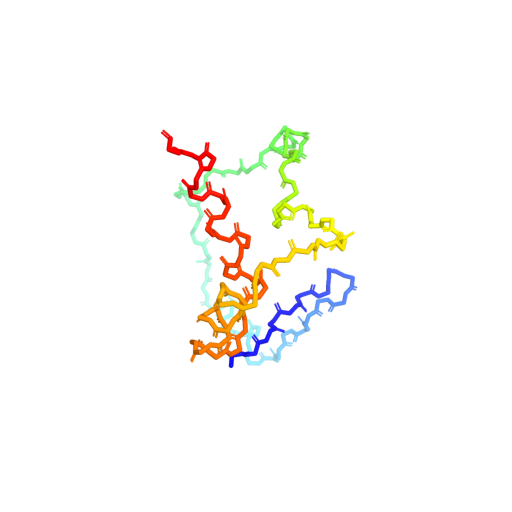ar zero is packed into the hydrophobic core; one with SASA >100 Å² sits on the surface. Computed here via the Shrake–Rupley numerical algorithm with a 1.4 Å probe.

Rendered structure images. Structure images are PyMOL renders from six orthogonal camera directions. Cartoon representation draws helices as coils and strands as arrows; sticks shows the backbone as bonds; surface shows the solvent-excluded envelope. Rainbow coloring maps sequence position to hue (blue→red, N→C); chain coloring assi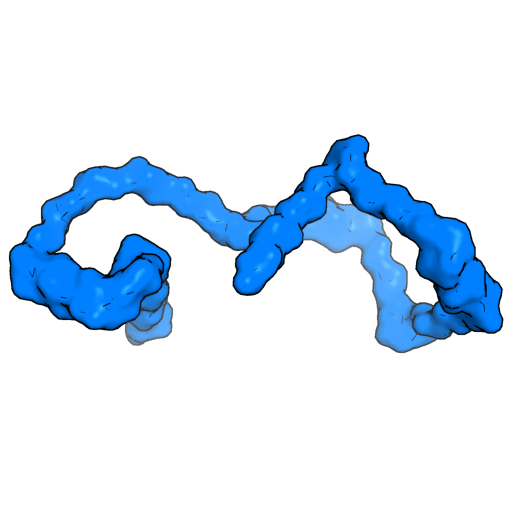gns a distinct color per polypeptide.

Backbone torsions (φ/ψ). φ (phi) and ψ (psi) are the two rotatable backbone dihedrals per residue: φ is the C(i-1)–N–Cα–C torsion, ψ is the N–Cα–C–N(i+1) torsion, both in degrees on (−180°, 180°]. α-helical residues cluster near (−60°, −45°); β-strand residues near (−120°, +130°). A Ramachandran plot is simply a scatter of (φ, ψ) for every residue.

Predicted aligned error. Predicted Aligned Error (PAE) is an AlphaFold confidence matrix: entry (i, j) is the expected error in the position of residue j, in ångströms, when the prediction is superimposed on the true structure at residue i. Low PAE within a block of residues means that block is internally rigid and well-predicted; high PAE between two blocks means their relative placement is uncertain even if each block individually is confident.

mmCIF coordinates. Structure coordinates are given as an mmCIF _atom_site loop: one row per atom with element, residue name, chain id, sequence number, and x/y/z position in Å. Only the four main-chain atoms per residue are included here; side chains are omitted to keep the record compact.

InterPro / GO / CATH / organism. Database cross-references. InterPro integrates a dozen domain/family signature databases into unified entries with residue-range hits. GO terms attach function/process/location labels with evidence codes. CATH codes position the fold in a four-level structural taxonomy. Organism is the NCBI-taxonomy species name.

Secondary structure (3-state, P-SEA). SS3 is a coarse helix/strand/coil call (letters a/b/c) made by the P-SEA algorithm from inter-Cα distances and dihedrals. It is less detailed than DSSP but needs only Cα positions.

Sequence. Sequence gives the chain of amino acids in standard one-letter code (A=alanine, C=cysteine, …, Y=tyrosine), read N→C. It is the only feature that is directly encoded by the gene; all structural features are derived from the folded form of this sequence.